Protein AF-D3CU40-F1 (afdb_monomer_lite)

Sequence (84 aa):
MTFAEQVVGVTRPRTRFTPLADRLIEAIGLVLAGRTGARLAGRMGLPAGRNTLLRRVRALPDPQIGAVMVLGVDDFARERYTAV

Radius of gyration: 17.57 Å; chains: 1; bounding box: 34×40×52 Å

pLDDT: mean 88.28, std 8.94, range [49.97, 95.62]

Foldseek 3Di:
DDDDDADPQADDPPDPDGPVLLVLLLVLCVPQAQCRSCVVCVVVVNNAHSVRSVVSVVPDDDPDDDDDPDDDDDDDDDDDDDDD

Structure (mmCIF, N/CA/C/O backbone):
data_AF-D3CU40-F1
#
_entry.id   AF-D3CU40-F1
#
loop_
_atom_site.group_PDB
_atom_site.id
_atom_site.type_symbol
_atom_site.label_atom_id
_atom_site.label_alt_id
_atom_site.label_comp_id
_atom_site.label_asym_id
_atom_site.label_entity_id
_atom_site.label_seq_id
_atom_site.pdbx_PDB_ins_code
_atom_site.Cartn_x
_atom_site.Cartn_y
_atom_site.Cartn_z
_atom_site.occupancy
_atom_site.B_iso_or_equiv
_atom_site.auth_seq_id
_atom_site.auth_comp_id
_atom_site.auth_asym_id
_atom_site.auth_atom_id
_atom_site.pdbx_PDB_model_num
ATOM 1 N N . MET A 1 1 ? -8.215 -4.600 29.911 1.00 49.97 1 MET A N 1
ATOM 2 C CA . MET A 1 1 ? -8.159 -5.518 28.753 1.00 49.97 1 MET A CA 1
ATOM 3 C C . MET A 1 1 ? -9.358 -5.205 27.877 1.00 49.97 1 MET A C 1
ATOM 5 O O . MET A 1 1 ? -10.471 -5.353 28.356 1.00 49.97 1 MET A O 1
ATOM 9 N N . THR A 1 2 ? -9.161 -4.689 26.664 1.00 74.19 2 THR A N 1
ATOM 10 C CA . THR A 1 2 ? -10.286 -4.436 25.749 1.00 74.19 2 THR A CA 1
ATOM 11 C C . THR A 1 2 ? -10.522 -5.705 24.942 1.00 74.19 2 THR A C 1
ATOM 13 O O . THR A 1 2 ? -9.652 -6.107 24.171 1.00 74.19 2 THR A O 1
ATOM 16 N N . PHE A 1 3 ? -11.657 -6.365 25.160 1.00 70.62 3 PHE A N 1
ATOM 17 C CA . PHE A 1 3 ? -12.098 -7.476 24.325 1.00 70.62 3 PHE A CA 1
ATOM 18 C C . PHE A 1 3 ? -12.677 -6.902 23.029 1.00 70.62 3 PHE A C 1
ATOM 20 O O . PHE A 1 3 ? -13.574 -6.064 23.068 1.00 70.62 3 PHE A O 1
ATOM 27 N N . ALA A 1 4 ? -12.129 -7.314 21.889 1.00 77.50 4 ALA A N 1
ATOM 28 C CA . ALA A 1 4 ? -12.662 -6.994 20.573 1.00 77.50 4 ALA A CA 1
ATOM 29 C C . ALA A 1 4 ? -12.762 -8.302 19.793 1.00 77.50 4 ALA A C 1
ATOM 31 O O . ALA A 1 4 ? -11.735 -8.896 19.446 1.00 77.50 4 ALA A O 1
ATOM 32 N N . GLU A 1 5 ? -13.992 -8.752 19.556 1.00 83.62 5 GLU A N 1
ATOM 33 C CA . GLU A 1 5 ? -14.263 -9.978 18.815 1.00 83.62 5 GLU A CA 1
ATOM 34 C C 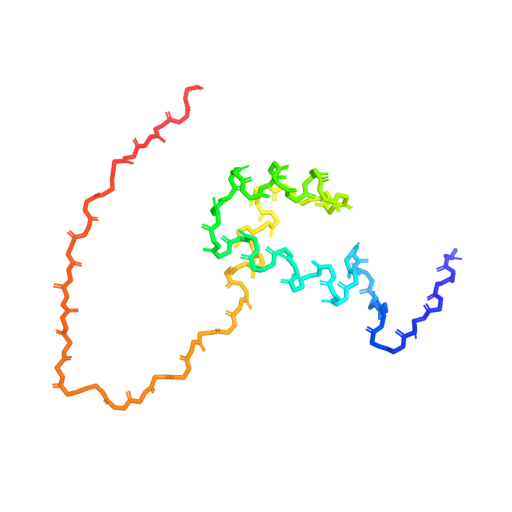. GLU A 1 5 ? -13.606 -9.924 17.427 1.00 83.62 5 GLU A C 1
ATOM 36 O O . GLU A 1 5 ? -13.697 -8.930 16.696 1.00 83.62 5 GLU A O 1
ATOM 41 N N . GLN A 1 6 ? -12.873 -10.986 17.090 1.00 87.50 6 GLN A N 1
ATOM 42 C CA . GLN A 1 6 ? -12.213 -11.117 15.797 1.00 87.50 6 GLN A CA 1
ATOM 43 C C . GLN A 1 6 ? -13.137 -11.874 14.848 1.00 87.50 6 GLN A C 1
ATOM 45 O O . GLN A 1 6 ? -13.166 -13.102 14.844 1.00 87.50 6 GLN A O 1
ATOM 50 N N . VAL A 1 7 ? -13.895 -11.129 14.047 1.00 88.94 7 VAL A N 1
ATOM 51 C CA . VAL A 1 7 ? -14.769 -11.694 13.022 1.00 88.94 7 VAL A CA 1
ATOM 52 C C . VAL A 1 7 ? -13.910 -12.072 11.821 1.00 88.94 7 VAL A C 1
ATOM 54 O O . VAL A 1 7 ? -13.257 -11.218 11.207 1.00 88.94 7 VAL A O 1
ATOM 57 N N . VAL A 1 8 ? -13.908 -13.363 11.482 1.00 86.62 8 VAL A N 1
ATOM 58 C CA . VAL A 1 8 ? -13.125 -13.914 10.369 1.00 86.62 8 VAL A CA 1
ATOM 59 C C . VAL A 1 8 ? -13.433 -13.149 9.081 1.00 86.62 8 VAL A C 1
ATOM 61 O O . VAL A 1 8 ? -14.585 -12.947 8.711 1.00 86.62 8 VAL A O 1
ATOM 64 N N . GLY A 1 9 ? -12.382 -12.692 8.399 1.00 85.19 9 GLY A N 1
ATOM 65 C CA . GLY A 1 9 ? -12.499 -11.943 7.144 1.00 85.19 9 GLY A CA 1
ATOM 66 C C . GLY A 1 9 ? -12.837 -10.455 7.297 1.00 85.19 9 GLY A C 1
ATOM 67 O O . GLY A 1 9 ? -12.715 -9.720 6.319 1.00 85.19 9 GLY A O 1
ATOM 68 N N . VAL A 1 10 ? -13.178 -9.982 8.499 1.00 85.44 10 VAL A N 1
ATOM 69 C CA . VAL A 1 10 ? -13.554 -8.579 8.751 1.00 85.44 10 VAL A CA 1
ATOM 70 C C . VAL A 1 10 ? -12.523 -7.875 9.626 1.00 85.44 10 VAL A C 1
ATOM 72 O O . VAL A 1 10 ? -12.080 -6.775 9.291 1.00 85.44 10 VAL A O 1
ATOM 75 N N . THR A 1 11 ? -12.090 -8.511 10.714 1.00 87.81 11 THR A N 1
ATOM 76 C CA . THR A 1 11 ? -11.113 -7.945 11.650 1.00 87.81 11 THR A CA 1
ATOM 77 C C . THR A 1 11 ? -9.899 -8.857 11.809 1.00 87.81 11 THR A C 1
ATOM 79 O O . THR A 1 11 ? -9.946 -10.062 11.562 1.00 87.81 11 THR A O 1
ATOM 82 N N . ARG A 1 12 ? -8.753 -8.249 12.133 1.00 84.75 12 ARG A N 1
ATOM 83 C CA . ARG A 1 12 ? -7.509 -8.957 12.458 1.00 84.75 12 ARG A CA 1
ATOM 84 C C . ARG A 1 12 ? -6.917 -8.366 13.739 1.00 84.75 12 ARG A C 1
ATOM 86 O O . ARG A 1 12 ? -7.039 -7.156 13.956 1.00 84.75 12 ARG A O 1
ATOM 93 N N . PRO A 1 13 ? -6.226 -9.156 14.575 1.00 83.69 13 PRO A N 1
ATOM 94 C CA . PRO A 1 13 ? -5.609 -8.622 15.776 1.00 83.69 13 PRO A CA 1
ATOM 95 C C . PRO A 1 13 ? -4.646 -7.484 15.434 1.00 83.69 13 PRO A C 1
ATOM 97 O O . PRO A 1 13 ? -3.820 -7.602 14.530 1.00 83.69 13 PRO A O 1
ATOM 100 N N . ARG A 1 14 ? -4.737 -6.375 16.178 1.00 82.50 14 ARG A N 1
ATOM 101 C CA . ARG A 1 14 ? -3.767 -5.265 16.136 1.00 82.50 14 ARG A CA 1
ATOM 102 C C . ARG A 1 14 ? -3.667 -4.520 14.788 1.00 82.50 14 ARG A C 1
A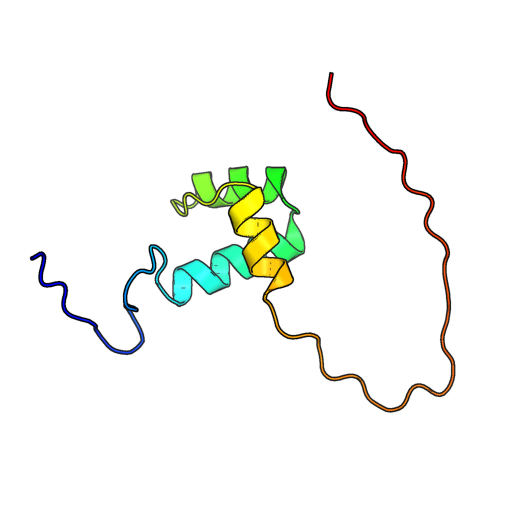TOM 104 O O . ARG A 1 14 ? -2.771 -3.690 14.637 1.00 82.50 14 ARG A O 1
ATOM 111 N N . THR A 1 15 ? -4.591 -4.747 13.846 1.00 86.62 15 THR A N 1
ATOM 112 C CA . THR A 1 15 ? -4.749 -3.905 12.646 1.00 86.62 15 THR A CA 1
ATOM 113 C C . THR A 1 15 ? -5.677 -2.722 12.919 1.00 86.62 15 THR A C 1
ATOM 115 O O . THR A 1 15 ? -6.557 -2.787 13.774 1.00 86.62 15 THR A O 1
ATOM 118 N N . ARG A 1 16 ? -5.497 -1.641 12.159 1.00 84.69 16 ARG A N 1
ATOM 119 C CA . ARG A 1 16 ? -6.438 -0.508 12.105 1.00 84.69 16 ARG A CA 1
ATOM 120 C C . ARG A 1 16 ? -7.286 -0.498 10.833 1.00 84.69 16 ARG A C 1
ATOM 122 O O . ARG A 1 16 ? -8.165 0.344 10.708 1.00 84.69 16 ARG A O 1
ATOM 129 N N . PHE A 1 17 ? -7.017 -1.416 9.906 1.00 87.50 17 PHE A N 1
ATOM 130 C CA . PHE A 1 17 ? -7.710 -1.524 8.629 1.00 87.50 17 PHE A CA 1
ATOM 131 C C . PHE A 1 17 ? -8.334 -2.905 8.496 1.00 87.50 17 PHE A C 1
ATOM 133 O O . PHE A 1 17 ? -7.689 -3.919 8.775 1.00 87.50 17 PHE A O 1
ATOM 140 N N . THR A 1 18 ? -9.592 -2.933 8.066 1.00 91.25 18 THR A N 1
ATOM 141 C CA . THR A 1 18 ? -10.235 -4.170 7.626 1.00 91.25 18 THR A CA 1
ATOM 142 C C . THR A 1 18 ? -9.548 -4.673 6.350 1.00 91.25 18 THR A C 1
ATOM 144 O O . THR A 1 18 ? -8.933 -3.879 5.632 1.00 91.25 18 THR A O 1
ATOM 147 N N . PRO A 1 19 ? -9.671 -5.965 6.003 1.00 91.94 19 PRO A N 1
ATOM 148 C CA . PRO A 1 19 ? -9.097 -6.490 4.765 1.00 91.94 19 PRO A CA 1
ATOM 149 C C . PRO A 1 19 ? -9.554 -5.742 3.503 1.00 91.94 19 PRO A C 1
ATOM 151 O O . PRO A 1 19 ? -8.767 -5.562 2.579 1.00 91.94 19 PRO A O 1
ATOM 154 N N . LEU A 1 20 ? -10.803 -5.264 3.470 1.00 92.56 20 LEU A N 1
ATOM 155 C CA . LEU A 1 20 ? -11.311 -4.445 2.366 1.00 92.56 20 LEU A CA 1
ATOM 156 C C . LEU A 1 20 ? -10.621 -3.075 2.306 1.00 92.56 20 LEU A C 1
ATOM 158 O O . LEU A 1 20 ? -10.198 -2.645 1.235 1.00 92.56 20 LEU A O 1
ATOM 162 N N . ALA A 1 21 ? -10.482 -2.406 3.453 1.00 93.69 21 ALA A N 1
ATOM 163 C CA . ALA A 1 21 ? -9.802 -1.119 3.539 1.00 93.69 21 ALA A CA 1
ATOM 164 C C . ALA A 1 21 ? -8.323 -1.224 3.133 1.00 93.69 21 ALA A C 1
ATOM 166 O O . ALA A 1 21 ? -7.826 -0.352 2.423 1.00 93.69 21 ALA A O 1
ATOM 167 N N . ASP A 1 22 ? -7.639 -2.305 3.525 1.00 93.12 22 ASP A N 1
ATOM 168 C CA . ASP A 1 22 ? -6.255 -2.565 3.113 1.00 93.12 22 ASP A CA 1
ATOM 169 C C . ASP A 1 22 ? -6.140 -2.694 1.581 1.00 93.12 22 ASP A C 1
ATOM 171 O O . ASP A 1 22 ? -5.315 -2.004 0.985 1.00 93.12 22 ASP A O 1
ATOM 175 N N . ARG A 1 23 ? -7.025 -3.460 0.922 1.00 93.94 23 ARG A N 1
ATOM 176 C CA . ARG A 1 23 ? -7.028 -3.589 -0.552 1.00 93.94 23 ARG A CA 1
ATOM 177 C C . ARG A 1 23 ? -7.270 -2.261 -1.271 1.00 93.94 23 ARG A C 1
ATOM 179 O O . ARG A 1 23 ? -6.649 -1.986 -2.294 1.00 93.94 23 ARG A O 1
ATOM 186 N N . LEU A 1 24 ? -8.165 -1.421 -0.745 1.00 95.44 24 LEU A N 1
ATOM 187 C CA . LEU A 1 24 ? -8.413 -0.093 -1.315 1.00 95.44 24 LEU A CA 1
ATOM 188 C C . LEU A 1 24 ? -7.173 0.797 -1.194 1.00 95.44 24 LEU A C 1
ATOM 190 O O . LEU A 1 24 ? -6.790 1.452 -2.159 1.00 95.44 24 LEU A O 1
ATOM 194 N N . ILE A 1 25 ? -6.510 0.788 -0.036 1.00 94.25 25 ILE A N 1
ATOM 195 C CA . ILE A 1 25 ? -5.260 1.527 0.186 1.00 94.25 25 ILE A CA 1
ATOM 196 C C . ILE A 1 25 ? -4.163 1.039 -0.769 1.00 94.25 25 ILE A C 1
ATOM 198 O O . ILE A 1 25 ? -3.462 1.866 -1.350 1.00 94.25 25 ILE A O 1
ATOM 202 N N . GLU A 1 26 ? -4.029 -0.270 -0.976 1.00 94.62 26 GLU A N 1
ATOM 203 C CA . GLU A 1 26 ? -3.087 -0.856 -1.940 1.00 94.62 26 GLU A CA 1
ATOM 204 C C . GLU A 1 26 ? -3.358 -0.360 -3.367 1.00 94.62 26 GLU A C 1
ATOM 206 O O . GLU A 1 26 ? -2.452 0.181 -4.004 1.00 94.62 26 GLU A O 1
ATOM 211 N N . ALA A 1 27 ? -4.608 -0.439 -3.836 1.00 95.25 27 ALA A N 1
ATOM 212 C CA . ALA A 1 27 ? -4.998 0.022 -5.169 1.00 95.25 27 ALA A CA 1
ATOM 213 C C . ALA A 1 27 ? -4.738 1.527 -5.370 1.00 95.25 27 ALA A C 1
ATOM 215 O O . ALA A 1 27 ? -4.145 1.939 -6.366 1.00 95.25 27 ALA A O 1
ATOM 216 N N . ILE A 1 28 ? -5.114 2.358 -4.393 1.00 95.56 28 ILE A N 1
ATOM 217 C CA . ILE A 1 28 ? -4.847 3.804 -4.415 1.00 95.56 28 ILE A CA 1
ATOM 218 C C . ILE A 1 28 ? -3.341 4.076 -4.475 1.00 95.56 28 ILE A C 1
ATOM 220 O O . ILE A 1 28 ? -2.892 4.959 -5.208 1.00 95.56 28 ILE A O 1
ATOM 224 N N . GLY A 1 29 ? -2.561 3.340 -3.680 1.00 93.88 29 GLY A N 1
ATOM 225 C CA . GLY A 1 29 ? -1.114 3.489 -3.596 1.00 93.88 29 GLY A CA 1
ATOM 226 C C . GLY A 1 29 ? -0.405 3.141 -4.902 1.00 93.88 29 GLY A C 1
ATOM 227 O O . GLY A 1 29 ? 0.517 3.866 -5.280 1.00 93.88 29 GLY A O 1
ATOM 228 N N . LEU A 1 30 ? -0.858 2.088 -5.589 1.00 94.38 30 LEU A N 1
ATOM 229 C CA . LEU A 1 30 ? -0.344 1.675 -6.896 1.00 94.38 30 LEU A CA 1
ATOM 230 C C . LEU A 1 30 ? -0.606 2.731 -7.978 1.00 94.38 30 LEU A C 1
ATOM 232 O O . LEU A 1 30 ? 0.276 2.993 -8.788 1.00 94.38 30 LEU A O 1
ATOM 236 N N . VAL A 1 31 ? -1.783 3.366 -7.971 1.00 95.00 31 VAL A N 1
ATOM 237 C CA . VAL A 1 31 ? -2.184 4.305 -9.034 1.00 95.00 31 VAL A CA 1
ATOM 238 C C . VAL A 1 31 ? -1.661 5.728 -8.804 1.00 95.00 31 VAL A C 1
ATOM 240 O O . VAL A 1 31 ? -1.208 6.377 -9.741 1.00 95.00 31 VAL A O 1
ATOM 243 N N . LEU A 1 32 ? -1.740 6.254 -7.575 1.00 91.38 32 LEU A N 1
ATOM 244 C CA . LEU A 1 32 ? -1.591 7.700 -7.324 1.00 91.38 32 LEU A CA 1
ATOM 245 C C . LEU A 1 32 ? -0.293 8.107 -6.619 1.00 91.38 32 LEU A C 1
ATOM 247 O O . LEU A 1 32 ? -0.051 9.300 -6.429 1.00 91.38 32 LEU A O 1
ATOM 251 N N . ALA A 1 33 ? 0.546 7.150 -6.221 1.00 80.56 33 ALA A N 1
ATOM 252 C CA . ALA A 1 33 ? 1.751 7.383 -5.428 1.00 80.56 33 ALA A CA 1
ATOM 253 C C . ALA A 1 33 ? 1.500 8.116 -4.085 1.00 80.56 33 ALA A C 1
ATOM 255 O O . ALA A 1 33 ? 0.407 8.563 -3.734 1.00 80.56 33 ALA A O 1
ATOM 256 N N . GLY A 1 34 ? 2.543 8.212 -3.258 1.00 84.50 34 GLY A N 1
ATOM 257 C CA . GLY A 1 34 ? 2.398 8.405 -1.811 1.00 84.50 34 GLY A CA 1
ATOM 258 C C . GLY A 1 34 ? 1.555 9.603 -1.328 1.00 84.50 34 GLY A C 1
ATOM 259 O O . GLY A 1 34 ? 0.678 9.411 -0.490 1.00 84.50 34 GLY A O 1
ATOM 260 N N . ARG A 1 35 ? 1.826 10.847 -1.765 1.00 92.38 35 ARG A N 1
ATOM 261 C CA . ARG A 1 35 ? 1.121 12.038 -1.222 1.00 92.38 35 ARG A CA 1
ATOM 262 C C . ARG A 1 35 ? -0.265 12.232 -1.830 1.00 92.38 35 ARG A C 1
ATOM 264 O O . ARG A 1 35 ? -1.204 12.542 -1.101 1.00 92.38 35 ARG A O 1
ATOM 271 N N . THR A 1 36 ? -0.394 12.047 -3.137 1.00 93.69 36 THR A N 1
ATOM 272 C CA . THR A 1 36 ? -1.677 12.172 -3.837 1.00 93.69 36 THR A CA 1
ATOM 273 C C . THR A 1 36 ? -2.625 11.054 -3.413 1.00 93.69 36 THR A C 1
ATOM 275 O O . THR A 1 36 ? -3.766 11.336 -3.053 1.00 93.69 36 THR A O 1
ATOM 278 N N . GLY A 1 37 ? -2.122 9.820 -3.306 1.00 94.50 37 GLY A N 1
ATOM 279 C CA . GLY A 1 37 ? -2.873 8.696 -2.755 1.00 94.50 37 GLY A CA 1
ATOM 280 C C . GLY A 1 37 ? -3.345 8.944 -1.322 1.00 94.50 37 GLY A C 1
ATOM 281 O O . GLY A 1 37 ? -4.500 8.678 -1.012 1.00 94.50 37 GLY A O 1
ATOM 282 N N . ALA A 1 38 ? -2.510 9.539 -0.459 1.00 95.31 38 ALA A N 1
ATOM 283 C CA . ALA A 1 38 ? -2.898 9.839 0.926 1.00 95.31 38 ALA A CA 1
ATOM 284 C C . ALA A 1 38 ? -4.055 10.842 1.003 1.00 95.31 38 ALA A C 1
ATOM 286 O O . ALA A 1 38 ? -4.968 10.687 1.812 1.00 95.31 38 ALA A O 1
ATOM 287 N N . ARG A 1 39 ? -4.039 11.859 0.133 1.00 95.19 39 ARG A N 1
ATOM 288 C CA . ARG A 1 39 ? -5.123 12.846 0.044 1.00 95.19 39 ARG A CA 1
ATOM 289 C C . ARG A 1 39 ? -6.423 12.205 -0.435 1.00 95.19 39 ARG A C 1
ATOM 291 O O . ARG A 1 39 ? -7.470 12.487 0.142 1.00 95.19 39 ARG A O 1
ATOM 298 N N . LEU A 1 40 ? -6.362 11.343 -1.453 1.00 95.50 40 LEU A N 1
ATOM 299 C CA . LEU A 1 40 ? -7.553 10.649 -1.943 1.00 95.50 40 LEU A CA 1
ATOM 300 C C . LEU A 1 40 ? -8.104 9.672 -0.894 1.00 95.50 40 LEU A C 1
ATOM 302 O O . LEU A 1 40 ? -9.297 9.699 -0.616 1.00 95.50 40 LEU A O 1
ATOM 306 N N . ALA A 1 41 ? -7.244 8.867 -0.268 1.00 94.69 41 ALA A N 1
ATOM 307 C CA . ALA A 1 41 ? -7.640 7.932 0.783 1.00 94.69 41 ALA A CA 1
ATOM 308 C C . ALA A 1 41 ? -8.352 8.655 1.940 1.00 94.69 41 ALA A C 1
ATOM 310 O O . ALA A 1 41 ? -9.431 8.239 2.357 1.00 94.69 41 ALA A O 1
ATOM 311 N N . GLY A 1 42 ? -7.824 9.806 2.375 1.00 95.25 42 GLY A N 1
ATOM 312 C CA . GLY A 1 42 ? -8.482 10.657 3.369 1.00 95.25 42 GLY A CA 1
ATOM 313 C C . GLY A 1 42 ? -9.879 11.126 2.945 1.00 95.25 42 GLY A C 1
ATOM 314 O O . GLY A 1 42 ? -10.810 11.052 3.742 1.00 95.25 42 GLY A O 1
ATOM 315 N N . ARG A 1 43 ? -10.061 11.536 1.680 1.00 95.62 43 ARG A N 1
ATOM 316 C CA . ARG A 1 43 ? -11.381 11.921 1.135 1.00 95.62 43 ARG A CA 1
ATOM 317 C C . ARG A 1 43 ? -12.378 10.761 1.067 1.00 95.62 43 ARG A C 1
ATOM 319 O O . ARG A 1 43 ? -13.575 11.009 1.082 1.00 95.62 43 ARG A O 1
ATOM 326 N N . MET A 1 44 ? -11.899 9.520 1.021 1.00 94.00 44 MET A N 1
ATOM 327 C CA . MET A 1 44 ? -12.731 8.311 1.014 1.00 94.00 44 MET A CA 1
ATOM 328 C C . MET A 1 44 ? -12.945 7.714 2.415 1.00 94.00 44 MET A C 1
ATOM 330 O O . MET A 1 44 ? -13.417 6.589 2.533 1.00 94.00 44 MET A O 1
ATOM 334 N N . GLY A 1 45 ? -12.579 8.430 3.486 1.00 94.50 45 GLY A N 1
ATOM 335 C CA . GLY A 1 45 ? -12.731 7.939 4.861 1.00 94.50 45 GLY A CA 1
ATOM 336 C C . GLY A 1 45 ? -11.718 6.857 5.257 1.00 94.50 45 GLY A C 1
ATOM 337 O O . GLY A 1 45 ? -11.909 6.168 6.256 1.00 94.50 45 GLY A O 1
ATOM 338 N N . LEU A 1 46 ? -10.626 6.713 4.499 1.00 93.38 46 LEU A N 1
ATOM 339 C CA . LEU A 1 46 ? -9.536 5.768 4.742 1.00 93.38 46 LEU A CA 1
ATOM 340 C C . LEU A 1 46 ? -8.282 6.544 5.178 1.00 93.38 46 LEU A C 1
ATOM 342 O O . LEU A 1 46 ? -7.407 6.810 4.350 1.00 93.38 46 LEU A O 1
ATOM 346 N N . PRO A 1 47 ? -8.162 6.959 6.454 1.00 89.44 47 PRO A N 1
ATOM 347 C CA . PRO A 1 47 ? -7.055 7.794 6.910 1.00 89.44 47 PRO A CA 1
ATOM 348 C C . PRO A 1 47 ? -5.724 7.025 6.875 1.00 89.44 47 PRO A C 1
ATOM 350 O O . PRO A 1 47 ? -5.302 6.408 7.852 1.00 89.44 47 PRO A O 1
ATOM 353 N N . ALA A 1 48 ? -5.037 7.084 5.734 1.00 91.12 48 ALA A N 1
ATOM 354 C CA . ALA A 1 48 ? -3.732 6.485 5.502 1.00 91.12 48 ALA A CA 1
ATOM 355 C C . ALA A 1 48 ? -2.735 7.563 5.059 1.00 91.12 48 ALA A C 1
ATOM 357 O O . ALA A 1 48 ? -2.845 8.150 3.984 1.00 91.12 48 ALA A O 1
ATOM 358 N N . GLY A 1 49 ? -1.725 7.828 5.892 1.00 92.88 49 GLY A N 1
ATOM 359 C CA . GLY A 1 49 ? -0.646 8.747 5.529 1.00 92.88 49 GLY A CA 1
ATOM 360 C C . GLY A 1 49 ? 0.234 8.188 4.404 1.00 92.88 49 GLY A C 1
ATOM 361 O O . GLY A 1 49 ? 0.303 6.974 4.201 1.00 92.88 49 GLY A O 1
ATOM 362 N N . ARG A 1 50 ? 0.995 9.066 3.736 1.00 93.94 50 ARG A N 1
ATOM 363 C CA . ARG A 1 50 ? 1.942 8.718 2.654 1.00 93.94 50 ARG A CA 1
ATOM 364 C C . ARG A 1 50 ? 2.772 7.469 2.964 1.00 93.94 50 ARG A C 1
ATOM 366 O O . ARG A 1 50 ? 2.884 6.575 2.135 1.00 93.94 50 ARG A O 1
ATOM 373 N N . ASN A 1 51 ? 3.377 7.418 4.150 1.00 94.56 51 ASN A N 1
ATOM 374 C CA . ASN A 1 51 ? 4.266 6.318 4.525 1.00 94.56 51 ASN A CA 1
ATOM 375 C C . ASN A 1 51 ? 3.502 5.004 4.734 1.00 94.56 51 ASN A C 1
ATOM 377 O O . ASN A 1 51 ? 4.040 3.944 4.441 1.00 94.56 51 ASN A O 1
ATOM 381 N N . THR A 1 52 ? 2.250 5.067 5.197 1.00 92.56 52 THR A N 1
ATOM 382 C CA . THR A 1 52 ? 1.402 3.874 5.342 1.00 92.56 52 THR A 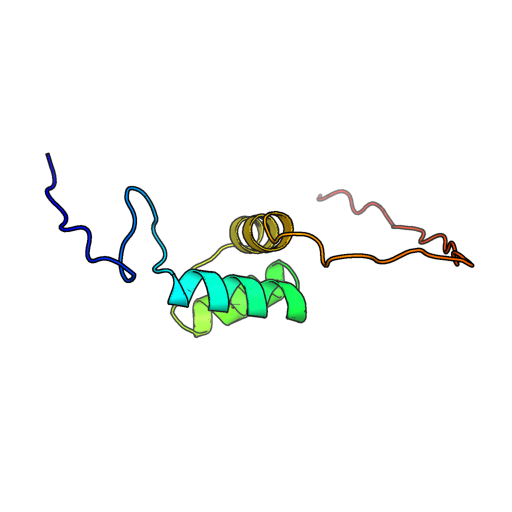C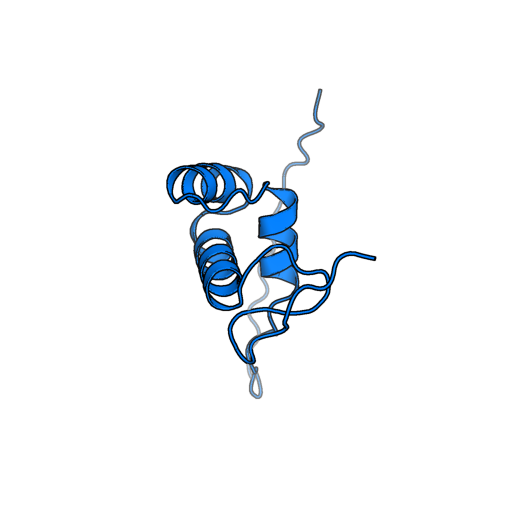A 1
ATOM 383 C C . THR A 1 52 ? 1.053 3.304 3.974 1.00 92.56 52 THR A C 1
ATOM 385 O O . THR A 1 52 ? 1.253 2.114 3.762 1.00 92.56 52 THR A O 1
ATOM 388 N N . LEU A 1 53 ? 0.637 4.155 3.032 1.00 93.38 53 LEU A N 1
ATOM 389 C CA . LEU A 1 53 ? 0.388 3.769 1.640 1.00 93.38 53 LEU A CA 1
ATOM 390 C C . LEU A 1 53 ? 1.616 3.130 0.990 1.00 93.38 53 LEU A C 1
ATOM 392 O O . LEU A 1 53 ? 1.540 2.013 0.494 1.00 93.38 53 LEU A O 1
ATOM 396 N N . LEU A 1 54 ? 2.771 3.800 1.054 1.00 93.31 54 LEU A N 1
ATOM 397 C CA . LEU A 1 54 ? 4.007 3.270 0.471 1.00 93.31 54 LEU A CA 1
ATOM 398 C C . LEU A 1 54 ? 4.433 1.950 1.118 1.00 93.31 54 LEU A C 1
ATOM 400 O O . LEU A 1 54 ? 4.927 1.066 0.428 1.00 93.31 54 LEU A O 1
ATOM 404 N N . ARG A 1 55 ? 4.238 1.800 2.433 1.00 92.81 55 ARG A N 1
ATOM 405 C CA . ARG A 1 55 ? 4.524 0.543 3.128 1.00 92.81 55 ARG A CA 1
ATOM 406 C C . ARG A 1 55 ? 3.591 -0.579 2.677 1.00 92.81 55 ARG A C 1
ATOM 408 O O . ARG A 1 55 ? 4.060 -1.700 2.561 1.00 92.81 55 ARG A O 1
ATOM 415 N N . ARG A 1 56 ? 2.306 -0.295 2.430 1.00 92.12 56 ARG A N 1
ATOM 416 C CA . ARG A 1 56 ? 1.355 -1.289 1.906 1.00 92.12 56 ARG A CA 1
ATOM 417 C C . ARG A 1 56 ? 1.736 -1.741 0.506 1.00 92.12 56 ARG A C 1
ATOM 419 O O . ARG A 1 56 ? 1.902 -2.932 0.300 1.00 92.12 56 ARG A O 1
ATOM 426 N N . VAL A 1 57 ? 1.995 -0.796 -0.394 1.00 92.88 57 VAL A N 1
ATOM 427 C CA . VAL A 1 57 ? 2.430 -1.102 -1.765 1.00 92.88 57 VAL A CA 1
ATOM 428 C C . VAL A 1 57 ? 3.704 -1.950 -1.773 1.00 92.88 57 VAL A C 1
ATOM 430 O O . VAL A 1 57 ? 3.763 -2.946 -2.475 1.00 92.88 57 VAL A O 1
ATOM 433 N N . ARG A 1 58 ? 4.705 -1.612 -0.950 1.00 93.19 58 ARG A N 1
ATOM 434 C CA . ARG A 1 58 ? 5.961 -2.385 -0.850 1.00 93.19 58 ARG A CA 1
ATOM 435 C C . ARG A 1 58 ? 5.815 -3.764 -0.207 1.00 93.19 58 ARG A C 1
ATOM 437 O O . ARG A 1 58 ? 6.749 -4.547 -0.281 1.00 93.19 58 ARG A O 1
ATOM 444 N N . ALA A 1 59 ? 4.718 -4.013 0.501 1.00 93.44 59 ALA A N 1
ATOM 445 C CA . ALA A 1 59 ? 4.443 -5.300 1.129 1.00 93.44 59 ALA A CA 1
ATOM 446 C C . ALA A 1 59 ? 3.612 -6.223 0.225 1.00 93.44 59 ALA A C 1
ATOM 448 O O . ALA A 1 59 ? 3.348 -7.359 0.618 1.00 93.44 59 ALA A O 1
ATOM 449 N N . LEU A 1 60 ? 3.175 -5.741 -0.946 1.00 93.44 60 LEU A N 1
ATOM 450 C CA . LEU A 1 60 ? 2.529 -6.585 -1.940 1.00 93.44 60 LEU A CA 1
ATOM 451 C C . LEU A 1 60 ? 3.530 -7.625 -2.455 1.00 93.44 60 LEU A C 1
ATOM 453 O O . LEU A 1 60 ? 4.711 -7.306 -2.600 1.00 93.44 60 LEU A O 1
ATOM 457 N N . PRO A 1 61 ? 3.078 -8.860 -2.721 1.00 93.56 61 PRO A N 1
ATOM 458 C CA . PRO A 1 61 ? 3.927 -9.848 -3.361 1.00 93.56 61 PRO A CA 1
ATOM 459 C C . PRO A 1 61 ? 4.302 -9.368 -4.762 1.00 93.56 61 PRO A C 1
ATOM 461 O O . PRO A 1 61 ? 3.467 -8.806 -5.479 1.00 93.56 61 PRO A O 1
ATOM 464 N N . ASP A 1 62 ? 5.543 -9.633 -5.155 1.00 90.00 62 ASP A N 1
ATOM 465 C CA . ASP A 1 62 ? 5.954 -9.441 -6.537 1.00 90.00 62 ASP A CA 1
ATOM 466 C C . ASP A 1 62 ? 5.126 -10.355 -7.459 1.00 90.00 62 ASP A C 1
ATOM 468 O O . ASP A 1 62 ? 4.754 -11.472 -7.068 1.00 90.00 62 ASP A O 1
ATOM 472 N N . PRO A 1 63 ? 4.806 -9.902 -8.683 1.00 88.75 63 PRO A N 1
ATOM 473 C CA . PRO A 1 63 ? 4.140 -10.751 -9.658 1.00 88.75 63 PRO A CA 1
ATOM 474 C C . PRO A 1 63 ? 5.017 -11.965 -9.979 1.00 88.75 63 PRO A C 1
ATOM 476 O O . PRO A 1 63 ? 6.243 -11.876 -10.005 1.00 88.75 63 PRO A O 1
ATOM 479 N N . GLN A 1 64 ? 4.394 -13.109 -10.259 1.00 90.56 64 GLN A N 1
ATOM 480 C CA . GLN A 1 64 ? 5.133 -14.286 -10.713 1.00 90.56 64 GLN A CA 1
ATOM 481 C C . GLN A 1 64 ? 5.776 -13.994 -12.074 1.00 90.56 64 GLN A C 1
ATOM 483 O O . GLN A 1 64 ? 5.076 -13.679 -13.036 1.00 90.56 64 GLN A O 1
ATOM 488 N N . ILE A 1 65 ? 7.103 -14.105 -12.151 1.00 88.25 65 ILE A N 1
ATOM 489 C CA . ILE A 1 65 ? 7.864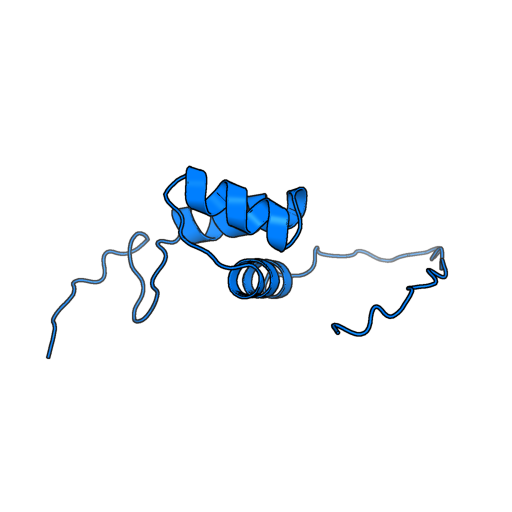 -13.895 -13.387 1.00 88.25 65 ILE A CA 1
ATOM 490 C C . ILE A 1 65 ? 8.279 -15.262 -13.940 1.00 88.25 65 ILE A C 1
ATOM 492 O O . ILE A 1 65 ? 8.850 -16.082 -13.222 1.00 88.25 65 ILE A O 1
ATOM 496 N N . GLY A 1 66 ? 7.960 -15.517 -15.211 1.00 89.81 66 GLY A N 1
ATOM 497 C CA . GLY A 1 66 ? 8.420 -16.701 -15.944 1.00 89.81 66 GLY A CA 1
ATOM 498 C C . GLY A 1 66 ? 9.867 -16.572 -16.434 1.00 89.81 66 GLY A C 1
ATOM 499 O O . GLY A 1 66 ? 10.556 -15.598 -16.138 1.00 89.81 66 GLY A O 1
ATOM 500 N N . ALA A 1 67 ? 10.339 -17.543 -17.219 1.00 93.25 67 ALA A N 1
ATOM 501 C CA . ALA A 1 67 ? 11.667 -17.460 -17.827 1.00 93.25 67 ALA A CA 1
ATOM 502 C C . ALA A 1 67 ? 11.760 -16.253 -18.785 1.00 93.25 67 ALA A C 1
ATOM 504 O O . ALA A 1 67 ? 10.951 -16.116 -19.702 1.00 93.25 67 ALA A O 1
ATOM 505 N N . VAL A 1 68 ? 12.758 -15.389 -18.579 1.00 91.06 68 VAL A N 1
ATOM 506 C CA . VAL A 1 68 ? 13.025 -14.206 -19.412 1.00 91.06 68 VAL A CA 1
ATOM 507 C C . VAL A 1 68 ? 14.167 -14.531 -20.375 1.00 91.06 68 VAL A C 1
ATOM 509 O O . VAL A 1 68 ? 15.282 -14.785 -19.931 1.00 91.06 68 VAL A O 1
ATOM 512 N N . MET A 1 69 ? 13.905 -14.526 -21.688 1.00 92.19 69 MET A N 1
ATOM 513 C CA . MET A 1 69 ? 14.947 -14.791 -22.700 1.00 92.19 69 MET A CA 1
ATOM 514 C C . MET A 1 69 ? 15.753 -13.546 -23.087 1.00 92.19 69 MET A C 1
ATOM 516 O O . MET A 1 69 ? 16.903 -13.662 -23.497 1.00 92.19 69 MET A O 1
ATOM 520 N N . VAL A 1 70 ? 15.155 -12.359 -22.967 1.00 93.19 70 VAL A N 1
ATOM 521 C CA . VAL A 1 70 ? 15.796 -11.070 -23.256 1.00 93.19 70 VAL A CA 1
ATOM 522 C C . VAL A 1 70 ? 15.356 -10.071 -22.191 1.00 93.19 70 VAL A C 1
ATOM 524 O O . VAL A 1 70 ? 14.158 -9.871 -21.996 1.00 93.19 70 VAL A O 1
ATOM 527 N N . LEU A 1 71 ? 16.319 -9.454 -21.505 1.00 91.94 71 LEU A N 1
ATOM 528 C CA . LEU A 1 71 ? 16.080 -8.424 -20.496 1.00 91.94 71 LEU A CA 1
ATOM 529 C C . LEU A 1 71 ? 16.479 -7.056 -21.057 1.00 91.94 71 LEU A C 1
ATOM 531 O O . LEU A 1 71 ? 17.651 -6.819 -21.340 1.00 91.94 71 LEU A O 1
ATOM 535 N N . GLY A 1 72 ? 15.510 -6.152 -21.187 1.00 90.94 72 GLY A N 1
ATOM 536 C CA . GLY A 1 72 ? 15.796 -4.734 -21.385 1.00 90.94 72 GLY A CA 1
ATOM 537 C C . GLY A 1 72 ? 16.206 -4.107 -20.055 1.00 90.94 72 GLY A C 1
ATOM 538 O O . GLY A 1 72 ? 15.474 -4.226 -19.074 1.00 90.94 72 GLY A O 1
ATOM 539 N N . VAL A 1 73 ? 17.368 -3.461 -20.019 1.00 91.94 73 VAL A N 1
ATOM 540 C CA . VAL A 1 73 ? 17.821 -2.668 -18.872 1.00 91.94 73 VAL A CA 1
ATOM 541 C C . VAL A 1 73 ? 17.740 -1.205 -19.275 1.00 91.94 73 VAL A C 1
ATOM 543 O O . VAL A 1 73 ? 18.283 -0.829 -20.310 1.00 91.94 73 VAL A O 1
ATOM 546 N N . ASP A 1 74 ? 17.059 -0.404 -18.464 1.00 91.25 74 ASP A N 1
ATOM 547 C CA . ASP A 1 74 ? 16.989 1.046 -18.622 1.00 91.25 74 ASP A CA 1
ATOM 548 C C . ASP A 1 74 ? 17.580 1.719 -17.382 1.00 91.25 74 ASP A C 1
ATOM 550 O O . ASP A 1 74 ? 17.441 1.199 -16.268 1.00 91.25 74 ASP A O 1
ATOM 554 N N . ASP A 1 75 ? 18.247 2.856 -17.576 1.00 87.81 75 ASP A N 1
ATOM 555 C CA . ASP A 1 75 ? 18.857 3.621 -16.490 1.00 87.81 75 ASP A CA 1
ATOM 556 C C . ASP A 1 75 ? 18.071 4.911 -16.251 1.00 87.81 75 ASP A C 1
ATOM 558 O O . ASP A 1 75 ? 18.010 5.810 -17.091 1.00 87.81 75 ASP A O 1
ATOM 562 N N . PHE A 1 76 ? 17.458 5.008 -15.074 1.00 80.75 76 PHE A N 1
ATOM 563 C CA . PHE A 1 76 ? 16.700 6.184 -14.669 1.00 80.75 76 PHE A CA 1
ATOM 564 C C . PHE A 1 76 ? 17.523 7.032 -13.705 1.00 80.75 76 PHE A C 1
ATOM 566 O O 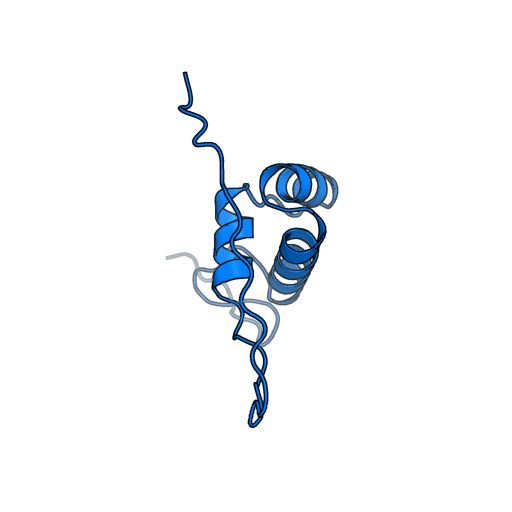. PHE A 1 76 ? 17.683 6.696 -12.526 1.00 80.75 76 PHE A O 1
ATOM 573 N N . ALA A 1 77 ? 17.953 8.205 -14.163 1.00 86.75 77 ALA A N 1
ATOM 574 C CA . ALA A 1 77 ? 18.526 9.211 -13.283 1.00 86.75 77 ALA A CA 1
ATOM 575 C C . ALA A 1 77 ? 17.439 9.807 -12.370 1.00 86.75 77 ALA A C 1
ATOM 577 O O . ALA A 1 77 ? 16.403 10.296 -12.826 1.00 86.75 77 ALA A O 1
ATOM 578 N N . ARG A 1 78 ? 17.674 9.786 -11.053 1.00 81.19 78 ARG A N 1
ATOM 579 C CA . ARG A 1 78 ? 16.794 10.417 -10.059 1.00 81.19 78 ARG A CA 1
ATOM 580 C C . ARG A 1 78 ? 17.489 11.600 -9.413 1.00 81.19 78 ARG A C 1
ATOM 582 O O . ARG A 1 78 ? 18.521 11.439 -8.765 1.00 81.19 78 ARG A O 1
ATOM 589 N N . GLU A 1 79 ? 16.864 12.764 -9.500 1.00 82.44 79 GLU A N 1
ATOM 590 C CA . GLU A 1 79 ? 17.316 13.942 -8.773 1.00 82.44 79 GLU A CA 1
ATOM 591 C C . GLU A 1 79 ? 17.042 13.773 -7.270 1.00 82.44 79 GLU A C 1
ATOM 593 O O . GLU A 1 79 ? 15.940 13.400 -6.841 1.00 82.44 79 GLU A O 1
ATOM 598 N N . ARG A 1 80 ? 18.066 14.000 -6.442 1.00 77.06 80 ARG A N 1
ATOM 599 C CA . ARG A 1 80 ? 17.918 13.967 -4.986 1.00 77.06 80 ARG A CA 1
ATOM 600 C C . ARG A 1 80 ? 17.416 15.322 -4.509 1.00 77.06 80 ARG A C 1
ATOM 602 O O . ARG A 1 80 ? 18.192 16.253 -4.349 1.00 77.06 80 ARG A O 1
ATOM 609 N N . TYR A 1 81 ? 16.124 15.406 -4.219 1.00 66.00 81 TYR A N 1
ATOM 610 C CA . TYR A 1 81 ? 15.590 16.530 -3.458 1.00 66.00 81 TYR A CA 1
ATOM 611 C C . TYR A 1 81 ? 15.985 16.393 -1.984 1.00 66.00 81 TYR A C 1
ATOM 613 O O . TYR A 1 81 ? 15.483 15.516 -1.277 1.00 66.00 81 TYR A O 1
ATOM 621 N N . THR A 1 82 ? 16.868 17.275 -1.522 1.00 70.25 82 THR A N 1
ATOM 622 C CA . THR A 1 82 ? 17.070 17.535 -0.094 1.00 70.25 82 THR A CA 1
ATOM 623 C C . THR A 1 82 ? 15.861 18.318 0.406 1.00 70.25 82 THR A C 1
ATOM 625 O O . THR A 1 82 ? 15.542 19.376 -0.131 1.00 70.25 82 THR A O 1
ATOM 628 N N . ALA A 1 83 ? 15.143 17.779 1.391 1.00 60.38 83 ALA A N 1
ATOM 629 C CA . ALA A 1 83 ? 14.101 18.538 2.070 1.00 60.38 83 ALA A CA 1
ATOM 630 C C . ALA A 1 83 ? 14.782 19.636 2.903 1.00 60.38 83 ALA A C 1
ATOM 632 O O . ALA A 1 83 ? 15.511 19.306 3.838 1.00 60.38 83 ALA A O 1
ATOM 633 N N . VAL A 1 84 ? 14.597 20.895 2.495 1.00 54.47 84 VAL A N 1
ATOM 634 C CA . VAL A 1 84 ? 14.922 22.094 3.286 1.00 54.47 84 VAL A CA 1
ATOM 635 C C . VAL A 1 84 ? 13.858 22.279 4.360 1.00 54.47 84 VAL A C 1
ATOM 637 O O . VAL A 1 84 ? 12.667 22.058 4.030 1.00 54.47 84 VAL A O 1
#

Secondary structure (DSSP, 8-state):
-------TTT--TT-SS-HHHHHHHHHHHHHH-HHHHHHHHHHTT----HHHHHHHHHTSPPPPP---SS--------------